Protein AF-A0A940WW17-F1 (afdb_monomer_lite)

pLDDT: mean 85.09, std 11.75, range [47.09, 93.69]

Radius of gyration: 11.4 Å; chains: 1; bounding box: 34×22×22 Å

Secondary structure (DSSP, 8-state):
--TTPEEEEEEEEETTEEEEEEEEESSHHHHHHHHHHHHGGG-EEEEEEE-----

Structure (mmCIF, N/CA/C/O backbone):
data_AF-A0A940WW17-F1
#
_entry.id   AF-A0A940WW17-F1
#
loop_
_atom_site.group_PDB
_atom_site.id
_atom_site.type_symbol
_atom_site.label_atom_id
_atom_site.label_alt_id
_atom_site.label_comp_id
_atom_site.label_asym_id
_atom_site.label_entity_id
_atom_site.label_seq_id
_atom_site.pdbx_PDB_ins_code
_atom_site.Cartn_x
_atom_site.Cartn_y
_atom_site.Cartn_z
_atom_site.occupancy
_atom_site.B_iso_or_equiv
_atom_site.auth_seq_id
_atom_site.auth_comp_id
_atom_site.auth_asym_id
_atom_site.auth_atom_id
_atom_site.pdbx_PDB_model_num
ATOM 1 N N . MET A 1 1 ? 16.693 -12.503 -3.229 1.00 47.09 1 MET A N 1
ATOM 2 C CA . MET A 1 1 ? 16.327 -11.069 -3.334 1.00 47.09 1 MET A CA 1
ATOM 3 C C . MET A 1 1 ? 15.737 -10.822 -4.713 1.00 47.09 1 MET A C 1
ATOM 5 O O . MET A 1 1 ? 16.329 -11.277 -5.682 1.00 47.09 1 MET A O 1
ATOM 9 N N . ARG A 1 2 ? 14.569 -10.173 -4.829 1.00 53.12 2 ARG A N 1
ATOM 10 C CA . ARG A 1 2 ? 13.993 -9.825 -6.140 1.00 53.12 2 ARG A CA 1
ATOM 11 C C . ARG A 1 2 ? 14.702 -8.566 -6.648 1.00 53.12 2 ARG A C 1
ATOM 13 O O . ARG A 1 2 ? 14.545 -7.503 -6.065 1.00 53.12 2 ARG A O 1
ATOM 20 N N . CYS A 1 3 ? 15.507 -8.689 -7.696 1.00 58.12 3 CYS A N 1
ATOM 21 C CA . CYS A 1 3 ? 16.216 -7.573 -8.326 1.00 58.12 3 CYS A CA 1
ATOM 22 C C . CYS A 1 3 ? 15.239 -6.422 -8.667 1.00 58.12 3 CYS A C 1
ATOM 24 O O . CYS A 1 3 ? 14.155 -6.666 -9.212 1.00 58.12 3 CYS A O 1
ATOM 26 N N . GLY A 1 4 ? 15.617 -5.184 -8.315 1.00 67.31 4 GLY A N 1
ATOM 27 C CA . GLY A 1 4 ? 14.875 -3.954 -8.636 1.00 67.31 4 GLY A CA 1
ATOM 28 C C . GLY A 1 4 ? 13.798 -3.509 -7.636 1.00 67.31 4 GLY A C 1
ATOM 29 O O . GLY A 1 4 ? 13.012 -2.623 -7.959 1.00 67.31 4 GLY A O 1
ATOM 30 N N . SER A 1 5 ? 13.712 -4.107 -6.445 1.00 77.50 5 SER A N 1
ATOM 31 C CA . SER A 1 5 ? 12.806 -3.625 -5.393 1.00 77.50 5 SER A CA 1
ATOM 32 C C . SER A 1 5 ? 13.322 -2.332 -4.754 1.00 77.50 5 SER A C 1
ATOM 34 O O . SER A 1 5 ? 14.462 -2.283 -4.294 1.00 77.50 5 SER A O 1
ATOM 36 N N . LYS A 1 6 ? 12.459 -1.318 -4.700 1.00 86.31 6 LYS A N 1
ATOM 37 C CA . LYS A 1 6 ? 12.629 -0.050 -3.988 1.00 86.31 6 LYS A CA 1
ATOM 38 C C . LYS A 1 6 ? 11.857 -0.089 -2.667 1.00 86.31 6 LYS A C 1
ATOM 40 O O . LYS A 1 6 ? 10.896 -0.850 -2.538 1.00 86.31 6 LYS A O 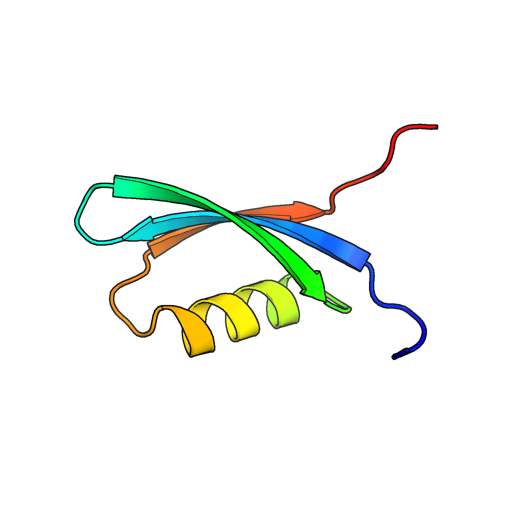1
ATOM 45 N N . CYS A 1 7 ? 12.253 0.742 -1.710 1.00 89.69 7 CYS A N 1
ATOM 46 C CA . CYS A 1 7 ? 11.487 0.957 -0.485 1.00 89.69 7 CYS A CA 1
AT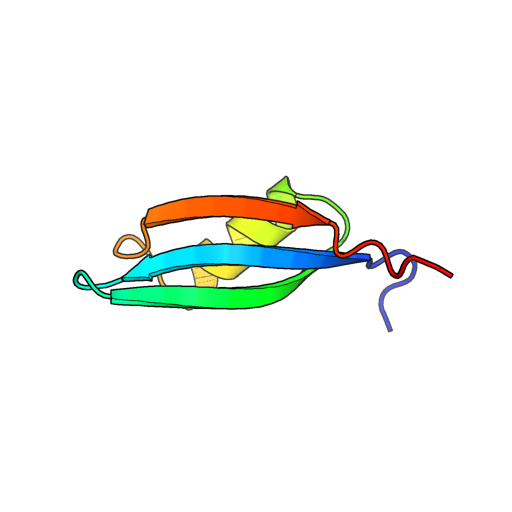OM 47 C C . CYS A 1 7 ? 10.445 2.050 -0.733 1.00 89.69 7 CYS A C 1
ATOM 49 O O . CYS A 1 7 ? 10.770 3.116 -1.253 1.00 89.69 7 CYS A O 1
ATOM 51 N N . PHE A 1 8 ? 9.195 1.788 -0.371 1.00 91.12 8 PHE A N 1
ATOM 52 C CA . PHE A 1 8 ? 8.117 2.767 -0.384 1.00 91.12 8 PHE A CA 1
ATOM 53 C C . PHE A 1 8 ? 7.584 2.943 1.031 1.00 91.12 8 PHE A C 1
ATOM 55 O O . PHE A 1 8 ? 7.227 1.960 1.672 1.00 91.12 8 PHE A O 1
ATOM 62 N N . LEU A 1 9 ? 7.485 4.184 1.489 1.00 92.81 9 LEU A N 1
ATOM 63 C CA . LEU A 1 9 ? 6.779 4.538 2.706 1.00 92.81 9 LEU A CA 1
ATOM 64 C C . LEU A 1 9 ? 5.302 4.760 2.372 1.00 92.81 9 LEU A C 1
ATOM 66 O O . LEU A 1 9 ? 4.958 5.620 1.556 1.00 92.81 9 LEU A O 1
ATOM 70 N N . VAL A 1 10 ? 4.437 3.963 2.989 1.00 93.06 10 VAL A N 1
ATOM 71 C CA . VAL A 1 10 ? 2.986 4.054 2.859 1.00 93.06 10 VAL A CA 1
ATOM 72 C C . VAL A 1 10 ? 2.406 4.597 4.153 1.00 93.06 10 VAL A C 1
ATOM 74 O O . VAL A 1 10 ? 2.626 4.033 5.223 1.00 93.06 10 VAL A O 1
ATOM 77 N N . GLU A 1 11 ? 1.659 5.687 4.044 1.00 93.69 11 GLU A N 1
ATOM 78 C CA . GLU A 1 11 ? 0.821 6.205 5.118 1.00 93.69 11 GLU A CA 1
ATOM 79 C C . GLU A 1 11 ? -0.605 5.719 4.876 1.00 93.69 11 GLU A C 1
ATOM 81 O O . GLU A 1 11 ? -1.170 5.929 3.795 1.00 93.69 11 GLU A O 1
ATOM 86 N N . LEU A 1 12 ? -1.169 5.041 5.867 1.00 93.31 12 LEU A N 1
ATOM 87 C CA . LEU A 1 12 ? -2.518 4.506 5.819 1.00 93.31 12 LEU A CA 1
ATOM 88 C C . LEU A 1 12 ? -3.236 4.746 7.145 1.00 93.31 12 LEU A C 1
ATOM 90 O O . LEU A 1 12 ? -2.603 4.828 8.190 1.00 93.31 12 LEU A O 1
ATOM 94 N N . GLU A 1 13 ? -4.553 4.821 7.084 1.00 91.81 13 GLU A N 1
ATOM 95 C CA . GLU A 1 13 ? -5.426 4.874 8.248 1.00 91.81 13 GLU A CA 1
ATOM 96 C C . GLU A 1 13 ? -6.161 3.540 8.380 1.00 91.81 13 GLU A C 1
ATOM 98 O O . GLU A 1 13 ? -6.673 3.011 7.387 1.00 91.81 13 GLU A O 1
ATOM 103 N N . VAL A 1 14 ? -6.162 2.975 9.586 1.00 89.81 14 VAL A N 1
ATOM 104 C CA . VAL A 1 14 ? -6.858 1.729 9.934 1.00 89.81 14 VAL A CA 1
ATOM 105 C C . VAL A 1 14 ? -7.5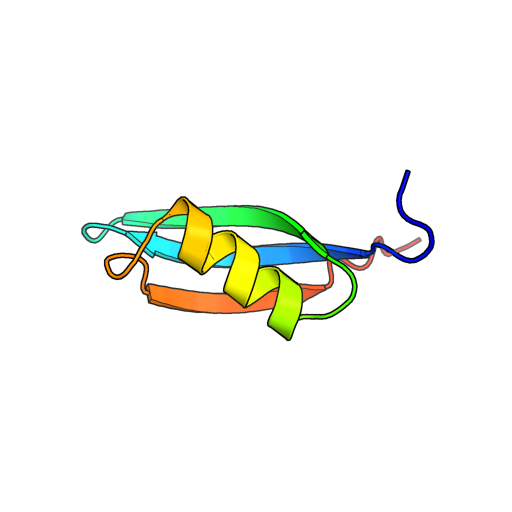67 1.970 11.255 1.00 89.81 14 VAL A C 1
ATOM 107 O O . VAL A 1 14 ? -6.936 2.421 12.201 1.00 89.81 14 VAL A O 1
ATOM 110 N N . ASP A 1 15 ? -8.875 1.722 11.307 1.00 87.69 15 ASP A N 1
ATOM 111 C CA . ASP A 1 15 ? -9.691 1.886 12.521 1.00 87.69 15 ASP A CA 1
ATOM 112 C C . ASP A 1 15 ? -9.594 3.284 13.178 1.00 87.69 15 ASP A C 1
ATOM 114 O O . ASP A 1 15 ? -9.765 3.437 14.384 1.00 87.69 15 ASP A O 1
ATOM 118 N N . GLY A 1 16 ? -9.339 4.325 12.373 1.00 87.50 16 GLY A N 1
ATOM 119 C CA . GLY A 1 16 ? -9.167 5.709 12.837 1.00 87.50 16 GLY A CA 1
ATOM 120 C C . GLY A 1 16 ? -7.758 6.043 13.341 1.00 87.50 16 GLY A C 1
ATOM 121 O O . GLY A 1 16 ? -7.507 7.173 13.763 1.00 87.50 16 GLY A O 1
ATOM 122 N N . GLU A 1 17 ? -6.825 5.089 13.290 1.00 90.38 17 GLU A N 1
ATOM 123 C CA . GLU A 1 17 ? -5.426 5.292 13.652 1.00 90.38 17 GLU A CA 1
ATOM 124 C C . GLU A 1 17 ? -4.531 5.431 12.420 1.00 90.38 17 GLU A C 1
ATOM 126 O O . GLU A 1 17 ? -4.606 4.679 11.444 1.00 90.38 17 GLU A O 1
ATOM 131 N N . MET A 1 18 ? -3.629 6.409 12.487 1.00 91.62 18 MET A N 1
ATOM 132 C CA . MET A 1 18 ? -2.650 6.677 11.442 1.00 91.62 18 MET A CA 1
ATOM 133 C C . MET A 1 18 ? -1.444 5.750 11.582 1.00 91.62 18 MET A C 1
ATOM 135 O O . MET A 1 18 ? -0.653 5.864 12.519 1.00 91.62 18 MET A O 1
ATOM 139 N N . HIS A 1 19 ? -1.240 4.895 10.587 1.00 90.69 19 HIS A N 1
ATOM 140 C CA . HIS A 1 19 ? -0.102 3.994 10.494 1.00 90.69 19 HIS A CA 1
ATOM 141 C C . HIS A 1 19 ? 0.842 4.381 9.357 1.00 90.69 19 HIS A C 1
ATOM 143 O O . HIS A 1 19 ? 0.451 4.821 8.273 1.00 90.69 19 HIS A O 1
ATOM 149 N N . ARG A 1 20 ? 2.134 4.157 9.599 1.00 90.94 20 ARG A N 1
ATOM 150 C CA . ARG A 1 20 ? 3.193 4.308 8.601 1.00 90.94 20 ARG A CA 1
ATOM 151 C C . ARG A 1 20 ? 3.915 2.989 8.432 1.00 90.94 20 ARG A C 1
ATOM 153 O O . ARG A 1 20 ? 4.371 2.411 9.417 1.00 90.94 20 ARG A O 1
ATOM 160 N N . LYS A 1 21 ? 4.049 2.529 7.192 1.00 89.56 21 LYS A N 1
ATOM 161 C CA . LYS A 1 21 ? 4.707 1.261 6.890 1.00 89.56 21 LYS A CA 1
ATOM 162 C C . LYS 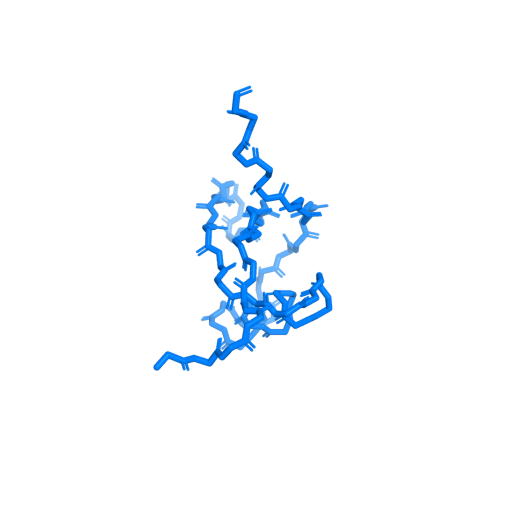A 1 21 ? 5.620 1.354 5.686 1.00 89.56 21 LYS A C 1
ATOM 164 O O . LYS A 1 21 ? 5.224 1.851 4.637 1.00 89.56 21 LYS A O 1
ATOM 169 N N . SER A 1 22 ? 6.827 0.823 5.828 1.00 91.12 22 SER A N 1
ATOM 170 C CA . SER A 1 22 ? 7.758 0.656 4.722 1.00 91.12 22 SER A CA 1
ATOM 171 C C . SER A 1 22 ? 7.517 -0.681 4.019 1.00 91.12 22 SER A C 1
ATOM 173 O O . SER A 1 22 ? 7.440 -1.743 4.637 1.00 91.12 22 SER A O 1
ATOM 175 N N . VAL A 1 23 ? 7.377 -0.630 2.697 1.00 89.75 23 VAL A N 1
ATOM 176 C CA . VAL A 1 23 ? 7.111 -1.787 1.843 1.00 89.75 23 VAL A CA 1
ATOM 177 C C . VAL A 1 23 ? 8.137 -1.845 0.726 1.00 89.75 23 VAL A C 1
ATOM 179 O O . VAL A 1 23 ? 8.343 -0.881 -0.009 1.00 89.75 23 VAL A O 1
ATOM 182 N N . ASN A 1 24 ? 8.748 -3.014 0.553 1.00 89.81 24 ASN A N 1
ATOM 183 C CA . ASN A 1 24 ? 9.627 -3.278 -0.579 1.00 89.81 24 ASN A CA 1
ATOM 184 C C . ASN A 1 24 ? 8.796 -3.679 -1.801 1.00 89.81 24 ASN A C 1
ATOM 186 O O . ASN A 1 24 ? 8.192 -4.752 -1.825 1.00 89.81 24 ASN A O 1
ATOM 190 N N . ALA A 1 25 ? 8.781 -2.835 -2.831 1.00 89.81 25 ALA A N 1
ATOM 191 C CA . ALA A 1 25 ? 8.008 -3.049 -4.053 1.00 89.81 25 ALA A CA 1
ATOM 192 C C . ALA A 1 25 ? 8.770 -2.555 -5.292 1.00 89.81 25 ALA A C 1
ATOM 194 O O . ALA A 1 25 ? 9.764 -1.844 -5.179 1.00 89.81 25 ALA A O 1
ATOM 195 N N . ARG A 1 26 ? 8.342 -2.936 -6.500 1.00 88.06 26 ARG A N 1
ATOM 196 C CA . ARG A 1 26 ? 8.944 -2.410 -7.745 1.00 88.06 26 ARG A CA 1
ATOM 197 C C . ARG A 1 26 ? 8.353 -1.060 -8.140 1.00 88.06 26 ARG A C 1
ATOM 199 O O . ARG A 1 26 ? 9.041 -0.220 -8.708 1.00 88.06 26 ARG A O 1
ATOM 206 N N . THR A 1 27 ? 7.076 -0.865 -7.831 1.00 88.94 27 THR A N 1
ATOM 207 C CA . THR A 1 27 ? 6.291 0.312 -8.201 1.00 88.94 27 THR A CA 1
ATOM 208 C C . THR A 1 27 ? 5.397 0.739 -7.039 1.00 88.94 27 THR A C 1
ATOM 210 O O . THR A 1 27 ? 5.110 -0.053 -6.139 1.00 88.94 27 THR A O 1
ATOM 213 N N . GLN A 1 28 ? 4.890 1.975 -7.079 1.00 90.19 28 GLN A N 1
ATOM 214 C CA . GLN A 1 28 ? 3.898 2.440 -6.103 1.00 90.19 28 GLN A CA 1
ATOM 215 C C . GLN A 1 28 ? 2.607 1.606 -6.146 1.00 90.19 28 GLN A C 1
ATOM 217 O O . GLN A 1 28 ? 1.969 1.400 -5.117 1.00 90.19 28 GLN A O 1
ATOM 222 N N . VAL A 1 29 ? 2.222 1.107 -7.326 1.00 91.19 29 VAL A N 1
ATOM 223 C CA . VAL A 1 29 ? 1.038 0.251 -7.493 1.00 91.19 29 VAL A CA 1
ATOM 224 C C . VAL A 1 29 ? 1.230 -1.074 -6.761 1.00 91.19 29 VAL A C 1
ATOM 226 O O . VAL A 1 29 ? 0.329 -1.511 -6.046 1.00 91.19 29 VAL A O 1
ATOM 229 N N . ASP A 1 30 ? 2.411 -1.682 -6.881 1.00 91.75 30 ASP A N 1
ATOM 230 C CA . ASP A 1 30 ? 2.741 -2.901 -6.142 1.00 91.75 30 ASP A CA 1
ATOM 231 C C . ASP A 1 30 ? 2.761 -2.649 -4.629 1.00 91.75 30 ASP A C 1
ATOM 233 O O . ASP A 1 30 ? 2.220 -3.455 -3.879 1.00 91.75 30 ASP A O 1
ATOM 237 N N . ALA A 1 31 ? 3.294 -1.508 -4.173 1.00 91.56 31 ALA A N 1
ATOM 238 C CA . ALA A 1 31 ? 3.265 -1.136 -2.756 1.00 91.56 31 ALA A CA 1
ATOM 239 C C . ALA A 1 31 ? 1.825 -1.024 -2.220 1.00 91.56 31 ALA A C 1
ATOM 241 O O . ALA A 1 31 ? 1.513 -1.578 -1.166 1.00 91.56 31 ALA A O 1
ATOM 242 N N . ARG A 1 32 ? 0.920 -0.386 -2.979 1.00 91.19 32 ARG A N 1
ATOM 243 C CA . ARG A 1 32 ? -0.510 -0.301 -2.632 1.00 91.19 32 ARG A CA 1
ATOM 244 C C . ARG A 1 32 ? -1.167 -1.675 -2.562 1.00 91.19 32 ARG A C 1
ATOM 246 O O . ARG A 1 32 ? -1.933 -1.929 -1.638 1.00 91.19 32 ARG A O 1
ATOM 253 N N . LYS A 1 33 ? -0.878 -2.560 -3.522 1.00 92.06 33 LYS A N 1
ATOM 254 C CA . LYS A 1 33 ? -1.408 -3.931 -3.526 1.00 92.06 33 LYS A CA 1
ATOM 255 C C . LYS A 1 33 ? -0.946 -4.709 -2.301 1.00 92.06 33 LYS A C 1
ATOM 257 O O . LYS A 1 33 ? -1.777 -5.339 -1.663 1.00 92.06 33 LYS A O 1
ATOM 262 N N . THR A 1 34 ? 0.335 -4.625 -1.946 1.00 91.25 34 THR A N 1
ATOM 263 C CA . THR A 1 34 ? 0.876 -5.292 -0.755 1.00 91.25 34 THR A CA 1
ATOM 264 C C . THR A 1 34 ? 0.177 -4.819 0.517 1.00 91.25 34 THR A C 1
ATOM 266 O O . THR A 1 34 ? -0.300 -5.650 1.281 1.00 91.25 34 THR A O 1
ATOM 269 N N . ILE A 1 35 ? 0.026 -3.502 0.704 1.00 91.56 35 ILE A N 1
ATOM 270 C CA . ILE A 1 35 ? -0.699 -2.948 1.860 1.00 91.56 35 ILE A CA 1
ATOM 271 C C . ILE A 1 35 ? -2.155 -3.408 1.877 1.00 91.56 35 ILE A C 1
ATOM 273 O O . ILE A 1 35 ? -2.673 -3.775 2.924 1.00 91.56 35 ILE A O 1
ATOM 277 N N . ARG A 1 36 ? -2.816 -3.450 0.719 1.00 89.75 36 ARG A N 1
ATOM 278 C CA . ARG A 1 36 ? -4.213 -3.882 0.635 1.00 89.75 36 ARG A CA 1
ATOM 279 C C . ARG A 1 36 ? -4.403 -5.380 0.883 1.00 89.75 36 ARG A C 1
ATOM 281 O O . ARG A 1 36 ? -5.446 -5.770 1.388 1.00 89.75 36 ARG A O 1
ATOM 288 N N . VAL A 1 37 ? -3.416 -6.212 0.549 1.00 90.06 37 VAL A N 1
ATOM 289 C CA . VAL A 1 37 ? -3.398 -7.638 0.922 1.00 90.06 37 VAL A CA 1
ATOM 290 C C . VAL A 1 37 ? -3.198 -7.800 2.428 1.00 90.06 37 VAL A C 1
ATOM 292 O O . VAL A 1 37 ? -3.800 -8.683 3.025 1.00 90.06 37 VAL A O 1
ATOM 295 N N . GLU A 1 38 ? -2.374 -6.952 3.037 1.00 88.38 38 GLU A N 1
ATOM 296 C CA . GLU A 1 38 ? -2.009 -7.074 4.447 1.00 88.38 38 GLU A CA 1
ATOM 297 C C . GLU A 1 38 ? -3.070 -6.525 5.411 1.00 88.38 38 GLU A C 1
ATOM 299 O O . GLU A 1 38 ? -3.378 -7.170 6.406 1.00 88.38 38 GLU A O 1
ATOM 304 N N . TYR A 1 39 ? -3.651 -5.363 5.107 1.00 86.31 39 TYR A N 1
ATOM 305 C CA . TYR A 1 39 ? -4.634 -4.691 5.967 1.00 86.31 39 TYR A CA 1
ATOM 306 C C . TYR A 1 39 ? -6.083 -4.824 5.466 1.00 86.31 39 TYR A C 1
ATOM 308 O O . TYR A 1 39 ? -7.027 -4.401 6.132 1.00 86.31 39 TYR A O 1
ATOM 316 N N . GLY A 1 40 ? -6.288 -5.407 4.283 1.00 84.81 40 GLY A N 1
ATOM 317 C CA . GLY A 1 40 ? -7.616 -5.631 3.723 1.00 84.81 40 GLY A CA 1
ATOM 318 C C . GLY A 1 40 ? -8.344 -4.347 3.307 1.00 84.81 40 GLY A C 1
ATOM 319 O O . GLY A 1 40 ? -7.743 -3.343 2.924 1.00 84.81 40 GLY A O 1
ATOM 320 N N . VAL A 1 41 ? -9.680 -4.406 3.323 1.00 81.44 41 VAL A N 1
ATOM 321 C CA . VAL A 1 41 ? -10.567 -3.314 2.871 1.00 81.44 41 VAL A CA 1
ATOM 322 C C . VAL A 1 41 ? -10.648 -2.170 3.892 1.00 81.44 41 VAL A C 1
ATOM 324 O O . VAL A 1 41 ? -10.979 -1.053 3.507 1.00 81.44 41 VAL A O 1
ATOM 327 N N . GLY A 1 42 ? -10.306 -2.430 5.158 1.00 80.56 42 GLY A N 1
ATOM 328 C CA . GLY A 1 42 ? -10.341 -1.443 6.243 1.00 80.56 42 GLY A CA 1
ATOM 329 C C . GLY A 1 42 ? -9.201 -0.422 6.214 1.00 80.56 42 GLY A C 1
ATOM 330 O O . GLY A 1 42 ? -9.295 0.599 6.882 1.00 80.56 42 GLY A O 1
ATOM 331 N N . ALA A 1 43 ? -8.148 -0.655 5.423 1.00 86.62 43 ALA A N 1
ATOM 332 C CA . ALA A 1 43 ? -7.058 0.304 5.277 1.00 86.62 43 ALA A CA 1
ATOM 333 C C . ALA A 1 43 ? -7.344 1.357 4.208 1.00 86.62 43 ALA A C 1
ATOM 335 O O . ALA A 1 43 ? -7.373 1.071 3.001 1.00 86.62 43 ALA A O 1
ATOM 336 N N . GLN A 1 44 ? -7.431 2.610 4.641 1.00 91.12 44 GLN A N 1
ATOM 337 C CA . GLN A 1 44 ? -7.439 3.759 3.754 1.00 91.12 44 GLN A CA 1
ATOM 338 C C . GLN A 1 44 ? -6.004 4.218 3.493 1.00 91.12 44 GLN A C 1
ATOM 340 O O . GLN A 1 44 ? -5.341 4.789 4.349 1.00 91.12 44 GLN A O 1
ATOM 345 N N . ILE A 1 45 ? -5.504 3.980 2.280 1.00 91.31 45 ILE A N 1
ATOM 346 C CA . ILE A 1 45 ? -4.167 4.438 1.881 1.00 91.31 45 ILE A CA 1
ATOM 347 C C . ILE A 1 45 ? -4.222 5.938 1.577 1.00 91.31 45 ILE A C 1
ATOM 349 O O . ILE A 1 45 ? -4.833 6.341 0.585 1.00 91.31 45 ILE A O 1
ATOM 353 N N . ILE A 1 46 ? -3.535 6.741 2.386 1.00 93.06 46 ILE A N 1
ATOM 354 C CA . ILE A 1 46 ? -3.490 8.203 2.263 1.00 93.06 46 ILE A CA 1
ATOM 355 C C . ILE A 1 46 ? -2.368 8.617 1.315 1.00 93.06 46 ILE A C 1
ATOM 357 O O . ILE A 1 46 ? -2.588 9.375 0.368 1.00 93.06 46 ILE A O 1
ATOM 361 N N . SER A 1 47 ? -1.156 8.099 1.530 1.00 91.75 47 SER A N 1
ATOM 362 C CA . SER A 1 47 ? 0.004 8.472 0.724 1.00 91.75 47 SER A CA 1
ATOM 363 C C . SER A 1 47 ? 0.942 7.290 0.487 1.00 91.75 47 SER A C 1
ATOM 365 O O . SER A 1 47 ? 1.067 6.388 1.309 1.00 91.75 47 SER A O 1
ATOM 367 N N . VAL A 1 48 ? 1.584 7.270 -0.683 1.00 91.94 48 VAL A N 1
ATOM 368 C CA . VAL A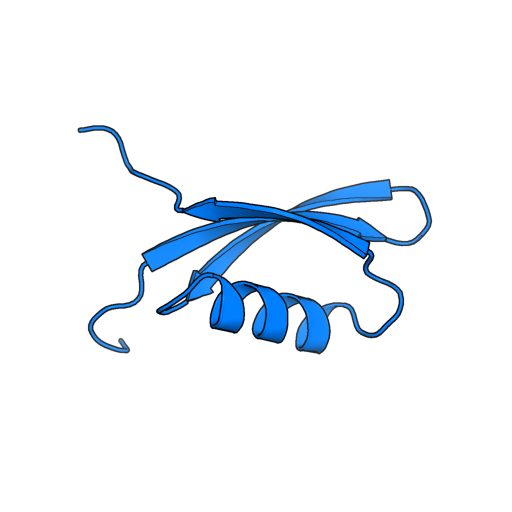 1 48 ? 2.630 6.299 -1.027 1.00 91.94 48 VAL A CA 1
ATOM 369 C C . VAL A 1 48 ? 3.786 7.076 -1.620 1.00 91.94 48 VAL A C 1
ATOM 371 O O . VAL A 1 48 ? 3.635 7.699 -2.671 1.00 91.94 48 VAL A O 1
ATOM 374 N N . LYS A 1 49 ? 4.934 7.051 -0.949 1.00 91.44 49 LYS A N 1
ATOM 375 C CA . LYS A 1 49 ? 6.140 7.768 -1.366 1.00 91.44 49 LYS A CA 1
ATOM 376 C C . LYS A 1 49 ? 7.291 6.789 -1.486 1.00 91.44 49 LYS A C 1
ATOM 378 O O . LYS A 1 49 ? 7.435 5.892 -0.668 1.00 91.44 49 LYS A O 1
ATOM 383 N N . GLU A 1 50 ? 8.102 6.935 -2.525 1.00 89.69 50 GLU A N 1
ATOM 384 C CA . GLU A 1 50 ? 9.366 6.203 -2.599 1.00 89.69 50 GLU A CA 1
ATOM 385 C C . GLU A 1 50 ? 10.304 6.760 -1.527 1.00 89.69 50 GLU A C 1
ATOM 387 O O . GLU A 1 50 ? 10.535 7.969 -1.481 1.00 89.69 50 GLU A O 1
ATOM 392 N N . GLU A 1 51 ? 10.830 5.888 -0.672 1.00 83.94 51 GLU A N 1
ATOM 393 C CA . GLU A 1 51 ? 11.879 6.240 0.275 1.00 83.94 51 GLU A CA 1
ATOM 394 C C . GLU A 1 51 ? 13.176 6.406 -0.520 1.00 83.94 51 GLU A C 1
ATOM 396 O O . GLU A 1 51 ? 13.930 5.460 -0.770 1.00 83.94 51 GLU A O 1
ATOM 401 N N . LYS A 1 52 ? 13.407 7.631 -0.994 1.00 75.62 52 LYS A N 1
ATOM 402 C CA . LYS A 1 52 ? 14.701 8.011 -1.541 1.00 75.62 52 LYS A CA 1
ATOM 403 C C . LYS A 1 52 ? 15.644 8.147 -0.357 1.00 75.62 52 LYS A C 1
ATOM 405 O O . LYS A 1 52 ? 15.461 9.015 0.487 1.00 75.62 52 LYS A O 1
ATOM 410 N N . ARG A 1 53 ? 16.638 7.264 -0.279 1.00 66.00 53 ARG A N 1
ATOM 411 C CA . ARG A 1 53 ? 17.802 7.522 0.567 1.00 66.00 53 ARG A CA 1
ATOM 412 C C . ARG A 1 53 ? 18.550 8.668 -0.099 1.00 66.00 53 ARG A C 1
ATOM 414 O O . ARG A 1 53 ? 19.279 8.425 -1.060 1.00 66.00 53 ARG A O 1
ATOM 421 N N . ASP A 1 54 ? 18.280 9.895 0.335 1.00 57.06 54 ASP A N 1
ATOM 422 C CA . ASP A 1 54 ? 19.156 11.018 0.027 1.00 57.06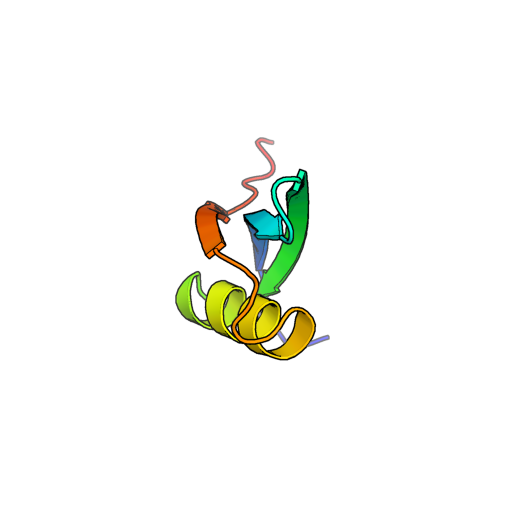 54 ASP A CA 1
ATOM 423 C C . ASP A 1 54 ? 20.559 10.634 0.517 1.00 57.06 54 ASP A C 1
ATOM 425 O O . ASP A 1 54 ? 20.739 10.193 1.656 1.00 57.06 54 ASP A O 1
ATOM 429 N N . LYS A 1 55 ? 21.508 10.644 -0.418 1.00 47.62 55 LYS A N 1
ATOM 430 C CA . LYS A 1 55 ? 22.901 10.252 -0.223 1.00 47.62 55 LYS A CA 1
ATOM 431 C C . LYS A 1 55 ? 23.751 11.496 -0.037 1.00 47.62 55 LYS A C 1
ATOM 433 O O . LYS A 1 55 ? 23.473 12.477 -0.761 1.00 47.62 55 LYS A O 1
#

Sequence (55 aa):
MRCGSKCFLVELEVDGEMHRKSVNARTQVDARKTIRVEYGVGAQIISVKEEKRDK

Foldseek 3Di:
DPPQWFWKWWWKDAPNDIDIDIDTDNDQVRVVVVVCVVRPPRIDTDDIGTPPPPD

Organism: NCBI:txid2822140